Protein AF-A0A933AXD4-F1 (afdb_monomer_lite)

Secondary structure (DSSP, 8-state):
-----STHHHHHHHIIIIIHHHSSTT----HHHHHHHHHHHHHHHTT-HHHHHHHHHHT-

Sequence (60 aa):
MGLEIGSGVVESSRRRVVGYRCKGPGMRWNEEGLKAIVELRTHVLNNRYDSAIASLREAA

pLDDT: mean 92.28, std 5.78, range [66.88, 97.69]

Foldseek 3Di:
DDDPPDCPVVVVLCCQLCVVPPPDPPHDDDPVRSVVSSVCSVCVVVVNNVVVVVVVVVVD

Structure (mmCIF, N/CA/C/O backbone):
data_AF-A0A933AXD4-F1
#
_entry.id   AF-A0A933AXD4-F1
#
loop_
_atom_site.group_PDB
_atom_site.id
_atom_site.type_symbol
_atom_site.label_atom_id
_atom_site.label_alt_id
_atom_site.label_comp_id
_atom_site.label_asym_id
_atom_site.label_entity_id
_atom_site.label_seq_id
_atom_site.pdbx_PDB_ins_code
_atom_site.Cartn_x
_atom_site.Cartn_y
_atom_site.Cartn_z
_atom_site.occupancy
_atom_site.B_iso_or_equiv
_atom_site.auth_seq_id
_atom_site.auth_comp_id
_atom_site.auth_asym_id
_atom_site.auth_atom_id
_atom_site.pdbx_PDB_model_num
ATOM 1 N N . MET A 1 1 ? 20.752 -12.091 -16.734 1.00 66.88 1 MET A N 1
ATOM 2 C CA . MET A 1 1 ? 19.530 -11.406 -16.255 1.00 66.88 1 MET A CA 1
ATOM 3 C C . MET A 1 1 ? 19.940 -10.054 -15.699 1.00 66.88 1 MET A C 1
ATOM 5 O O . MET A 1 1 ? 20.853 -10.022 -14.886 1.00 66.88 1 MET A O 1
ATOM 9 N N . GLY A 1 2 ? 19.347 -8.965 -16.192 1.00 78.25 2 GLY A N 1
ATOM 10 C CA . GLY A 1 2 ? 19.598 -7.611 -15.690 1.00 78.25 2 GLY A CA 1
ATOM 11 C C . GLY A 1 2 ? 18.583 -7.256 -14.610 1.00 78.25 2 GLY A C 1
ATOM 12 O O . GLY A 1 2 ? 17.401 -7.551 -14.770 1.00 78.25 2 GLY A O 1
ATOM 13 N N . LEU A 1 3 ? 19.045 -6.663 -13.512 1.00 79.94 3 LEU A N 1
ATOM 14 C CA . LEU A 1 3 ? 18.160 -6.088 -12.503 1.00 79.94 3 LEU A CA 1
ATOM 15 C C . LEU A 1 3 ? 17.561 -4.790 -13.050 1.00 79.94 3 LEU A C 1
ATOM 17 O O . LEU A 1 3 ? 18.240 -4.034 -13.746 1.00 79.94 3 LEU A O 1
ATOM 21 N N . GLU A 1 4 ? 16.299 -4.519 -12.731 1.00 77.00 4 GLU A N 1
ATOM 22 C CA . GLU A 1 4 ? 15.681 -3.233 -13.043 1.00 77.00 4 GLU A CA 1
ATOM 23 C C . GLU A 1 4 ? 16.296 -2.150 -12.144 1.00 77.00 4 GLU A C 1
ATOM 25 O O . GLU A 1 4 ? 15.923 -1.998 -10.986 1.00 77.00 4 GLU A O 1
ATOM 30 N N . ILE A 1 5 ? 17.275 -1.407 -12.670 1.00 87.62 5 ILE A N 1
ATOM 31 C CA . ILE A 1 5 ? 17.940 -0.303 -11.945 1.00 87.62 5 ILE A CA 1
ATOM 32 C C . ILE A 1 5 ? 17.076 0.976 -11.982 1.00 87.62 5 ILE A C 1
ATOM 34 O O . ILE A 1 5 ? 17.267 1.904 -11.198 1.00 87.62 5 ILE A O 1
ATOM 38 N N . GLY A 1 6 ? 16.093 1.040 -12.885 1.00 88.06 6 GLY A N 1
ATOM 39 C CA . GLY A 1 6 ? 15.186 2.177 -13.008 1.00 88.06 6 GLY A CA 1
ATOM 40 C C . GLY A 1 6 ? 14.140 2.234 -11.891 1.00 88.06 6 GLY A C 1
ATOM 41 O O . GLY A 1 6 ? 13.544 1.231 -11.515 1.00 88.06 6 GLY A O 1
ATOM 42 N N . SER A 1 7 ? 13.822 3.441 -11.421 1.00 91.12 7 SER A N 1
ATOM 43 C CA . SER A 1 7 ? 12.796 3.676 -10.393 1.00 91.12 7 SER A CA 1
ATOM 44 C C . SER A 1 7 ? 11.352 3.615 -10.913 1.00 91.12 7 SER A C 1
ATOM 46 O O . SER A 1 7 ? 10.416 3.839 -10.148 1.00 91.12 7 SER A O 1
ATOM 48 N N . GLY A 1 8 ? 11.136 3.311 -12.197 1.00 92.88 8 GLY A N 1
ATOM 49 C CA . GLY A 1 8 ? 9.813 3.363 -12.829 1.00 92.88 8 GLY A CA 1
ATOM 50 C C . GLY A 1 8 ? 8.779 2.464 -12.147 1.00 92.88 8 GLY A C 1
ATOM 51 O O . GLY A 1 8 ? 7.655 2.897 -11.880 1.00 92.88 8 GLY A O 1
ATOM 5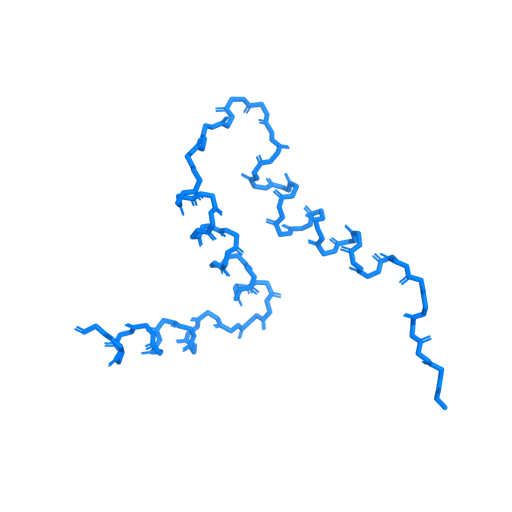2 N N . VAL A 1 9 ? 9.168 1.239 -11.783 1.00 91.19 9 VAL A N 1
ATOM 53 C CA . VAL A 1 9 ? 8.294 0.303 -11.058 1.00 91.19 9 VAL A CA 1
ATOM 54 C C . VAL A 1 9 ? 7.933 0.854 -9.677 1.00 91.19 9 VAL A C 1
ATOM 56 O O . VAL A 1 9 ? 6.761 0.834 -9.289 1.00 91.19 9 VAL A O 1
ATOM 59 N N . VAL A 1 10 ? 8.907 1.432 -8.971 1.00 92.50 10 VAL A N 1
ATOM 60 C CA . VAL A 1 10 ? 8.706 2.044 -7.650 1.00 92.50 10 VAL A CA 1
ATOM 61 C C . VAL A 1 10 ? 7.767 3.250 -7.743 1.00 92.50 10 VAL A C 1
ATOM 63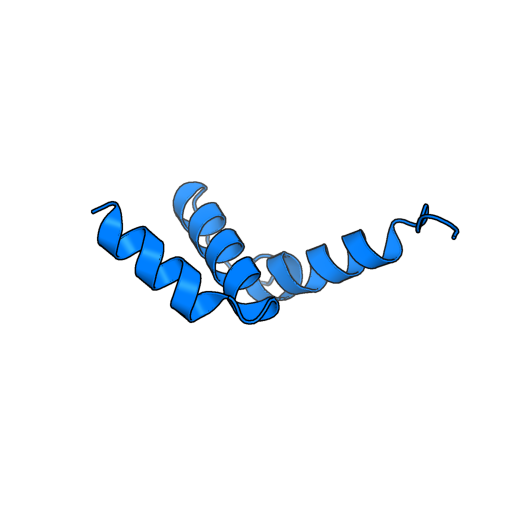 O O . VAL A 1 10 ? 6.783 3.316 -7.006 1.00 92.50 10 VAL A O 1
ATOM 66 N N . GLU A 1 11 ? 7.994 4.167 -8.686 1.00 94.38 11 GLU A N 1
ATOM 67 C CA . GLU A 1 11 ? 7.171 5.373 -8.831 1.00 94.38 11 GLU A CA 1
ATOM 68 C C . GLU A 1 11 ? 5.741 5.035 -9.282 1.00 94.38 11 GLU A C 1
ATOM 70 O O . GLU A 1 11 ? 4.763 5.593 -8.771 1.00 94.38 11 GLU A O 1
ATOM 75 N N . SER A 1 12 ? 5.588 4.051 -10.176 1.00 93.75 12 SER A N 1
ATOM 76 C CA . SER A 1 12 ? 4.268 3.559 -10.580 1.00 93.75 12 SER A CA 1
ATOM 77 C C . SER A 1 12 ? 3.499 2.946 -9.401 1.00 93.75 12 SER A C 1
ATOM 79 O O . SER A 1 12 ? 2.308 3.223 -9.222 1.00 93.75 12 SER A O 1
ATOM 81 N N . SER A 1 13 ? 4.187 2.185 -8.544 1.00 93.94 13 SER A N 1
ATOM 82 C CA . SER A 1 13 ? 3.608 1.580 -7.344 1.00 93.94 13 SER A CA 1
ATOM 83 C C . SER A 1 13 ? 3.200 2.649 -6.338 1.00 93.94 13 SER A C 1
ATOM 85 O O . SER A 1 13 ? 2.062 2.650 -5.870 1.00 93.94 13 SER A O 1
ATOM 87 N N . ARG A 1 14 ? 4.065 3.637 -6.081 1.00 95.00 14 ARG A N 1
ATOM 88 C CA . ARG A 1 14 ? 3.773 4.775 -5.199 1.00 95.00 14 ARG A CA 1
ATOM 89 C C . ARG A 1 14 ? 2.531 5.545 -5.649 1.00 95.00 14 ARG A C 1
ATOM 91 O O . ARG A 1 14 ? 1.690 5.899 -4.816 1.00 95.00 14 ARG A O 1
ATOM 98 N N . ARG A 1 15 ? 2.360 5.771 -6.956 1.00 94.81 15 ARG A N 1
ATOM 99 C CA . ARG A 1 15 ? 1.160 6.430 -7.499 1.00 94.81 15 ARG A CA 1
ATOM 100 C C . ARG A 1 15 ? -0.112 5.614 -7.245 1.00 94.81 15 ARG A C 1
ATOM 102 O O . ARG A 1 15 ? -1.130 6.194 -6.867 1.00 94.81 15 ARG A O 1
ATOM 109 N N . ARG A 1 16 ? -0.057 4.288 -7.418 1.00 94.88 16 ARG A N 1
ATOM 110 C CA . ARG A 1 16 ? -1.216 3.394 -7.238 1.00 94.88 16 ARG A CA 1
ATOM 111 C C . ARG A 1 16 ? -1.579 3.166 -5.773 1.00 94.88 16 ARG A C 1
ATOM 113 O O . ARG A 1 16 ? -2.752 3.267 -5.410 1.00 94.88 16 ARG A O 1
ATOM 120 N N . VAL A 1 17 ? -0.587 2.864 -4.941 1.00 95.31 17 VAL A N 1
ATOM 121 C CA . VAL A 1 17 ? -0.776 2.554 -3.520 1.00 95.31 17 VAL A CA 1
ATOM 122 C C . VAL A 1 17 ? -1.167 3.819 -2.762 1.00 95.31 17 VAL A C 1
ATOM 124 O O . VAL A 1 17 ? -2.221 3.846 -2.129 1.00 95.31 17 VAL A O 1
ATOM 127 N N . VAL A 1 18 ? -0.375 4.888 -2.886 1.00 94.62 18 VAL A N 1
ATOM 128 C CA . VAL A 1 18 ? -0.539 6.111 -2.087 1.00 94.62 18 VAL A CA 1
ATOM 129 C C . VAL A 1 18 ? -1.305 7.176 -2.860 1.00 94.62 18 VAL A C 1
ATOM 131 O O . VAL A 1 18 ? -2.329 7.659 -2.386 1.00 94.62 18 VAL A O 1
ATOM 134 N N . GLY A 1 19 ? -0.836 7.532 -4.059 1.00 94.69 19 GLY A N 1
ATOM 135 C CA . GLY A 1 19 ? -1.325 8.692 -4.812 1.00 94.69 19 GLY A CA 1
ATOM 136 C C . GLY A 1 19 ? -2.844 8.719 -4.981 1.00 94.69 19 GLY A C 1
ATOM 137 O O . GLY A 1 19 ? -3.495 9.651 -4.515 1.00 94.69 19 GLY A O 1
ATOM 138 N N . TYR A 1 20 ? -3.419 7.670 -5.574 1.00 91.50 20 TYR A N 1
ATOM 139 C CA . TYR A 1 20 ? -4.854 7.633 -5.880 1.00 91.50 20 TYR A CA 1
ATOM 140 C C . TYR A 1 20 ? -5.780 7.696 -4.664 1.00 91.50 20 TYR A C 1
ATOM 142 O O . TYR A 1 20 ? -6.922 8.122 -4.811 1.00 91.50 20 TYR A O 1
ATOM 150 N N . ARG A 1 21 ? -5.332 7.264 -3.477 1.00 89.00 21 ARG A N 1
ATOM 151 C CA . ARG A 1 21 ? -6.219 7.157 -2.308 1.00 89.00 21 ARG A CA 1
ATOM 152 C C . ARG A 1 21 ? -5.880 8.092 -1.163 1.00 89.00 21 ARG A C 1
ATOM 154 O O . ARG A 1 21 ? -6.794 8.380 -0.398 1.00 89.00 21 ARG A O 1
ATOM 161 N N . CYS A 1 22 ? -4.630 8.537 -1.067 1.00 92.56 22 CYS A N 1
ATOM 162 C CA . CYS A 1 22 ? -4.101 9.293 0.067 1.00 92.56 22 CYS A CA 1
ATOM 163 C C . CYS A 1 22 ? -3.644 10.712 -0.306 1.00 92.56 22 CYS A C 1
ATOM 165 O O . CYS A 1 22 ? -3.411 11.523 0.587 1.00 92.56 22 CYS A O 1
ATOM 167 N N . LYS A 1 23 ? -3.534 11.037 -1.605 1.00 91.12 23 LYS A N 1
ATOM 168 C CA . LYS A 1 23 ? -3.081 12.346 -2.097 1.00 91.12 23 LYS A CA 1
ATOM 169 C C . LYS A 1 23 ? -4.114 12.972 -3.044 1.00 91.12 23 LYS A C 1
ATOM 171 O O . LYS A 1 23 ? -3.922 13.007 -4.256 1.00 91.12 23 LYS A O 1
ATOM 176 N N . GLY A 1 24 ? -5.207 13.469 -2.473 1.00 88.38 24 GLY A N 1
ATOM 177 C CA . GLY A 1 24 ? -6.297 14.141 -3.180 1.00 88.38 24 GLY A CA 1
ATOM 178 C C . GLY A 1 24 ? -6.937 15.251 -2.336 1.00 88.38 24 GLY A C 1
ATOM 179 O O . GLY A 1 24 ? -6.686 15.329 -1.131 1.00 88.38 24 GLY A O 1
ATOM 180 N N . PRO A 1 25 ? -7.7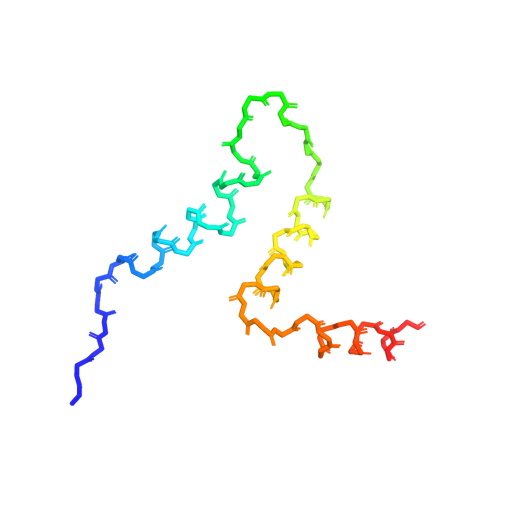45 16.128 -2.952 1.00 92.44 25 PRO A N 1
ATOM 181 C CA . PRO A 1 25 ? -8.399 17.229 -2.251 1.00 92.44 25 PRO A CA 1
ATOM 182 C C . PRO A 1 25 ? -9.334 16.711 -1.151 1.00 92.44 25 PRO A C 1
ATOM 184 O O . PRO A 1 25 ? -10.016 15.703 -1.323 1.00 92.44 25 PRO A O 1
ATOM 187 N N . GLY A 1 26 ? -9.355 17.399 -0.008 1.00 90.69 26 GLY A N 1
ATOM 188 C CA . GLY A 1 26 ? -10.250 17.081 1.112 1.00 90.69 26 GLY A CA 1
ATOM 189 C C . GLY A 1 26 ? -9.908 15.806 1.891 1.00 90.69 26 GLY A C 1
ATOM 190 O O . GLY A 1 26 ? -10.640 15.447 2.813 1.00 90.69 26 GLY A O 1
ATOM 191 N N . MET A 1 27 ? -8.809 15.124 1.562 1.00 90.75 27 MET A N 1
ATOM 192 C CA . MET A 1 27 ? -8.380 13.945 2.305 1.00 90.75 27 MET A CA 1
ATOM 193 C C . MET A 1 27 ? -7.842 14.327 3.687 1.00 90.75 27 MET A C 1
ATOM 195 O O . MET A 1 27 ? -7.030 15.241 3.820 1.00 90.75 27 MET A O 1
ATOM 199 N N . ARG A 1 28 ? -8.293 13.604 4.716 1.00 90.38 28 ARG A N 1
ATOM 200 C CA . ARG A 1 28 ? -7.846 13.756 6.103 1.00 90.38 28 ARG A CA 1
ATOM 201 C C . ARG A 1 28 ? -7.283 12.435 6.587 1.00 90.38 28 ARG A C 1
ATOM 203 O O . ARG A 1 28 ? -7.927 11.403 6.41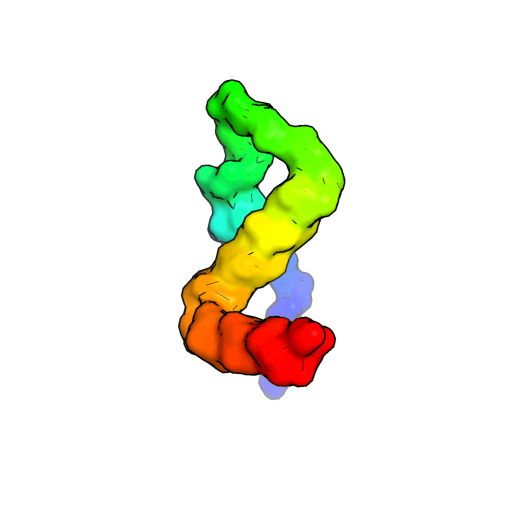5 1.00 90.38 28 ARG A O 1
ATOM 210 N N . TRP A 1 29 ? -6.111 12.491 7.201 1.00 92.25 29 TRP A N 1
ATOM 211 C CA . TRP A 1 29 ? -5.411 11.320 7.705 1.00 92.25 29 TRP A CA 1
ATOM 212 C C . TRP A 1 29 ? -4.764 11.644 9.041 1.00 92.25 29 TRP A C 1
ATOM 214 O O . TRP A 1 29 ? -4.271 12.753 9.236 1.00 92.25 29 TRP A O 1
ATOM 224 N N . ASN A 1 30 ? -4.736 10.654 9.922 1.00 95.50 30 ASN A N 1
ATOM 225 C CA . ASN A 1 30 ? -3.725 10.554 10.963 1.00 95.50 30 ASN A CA 1
ATOM 226 C C . ASN A 1 30 ? -2.699 9.491 10.538 1.00 95.50 30 ASN A C 1
ATOM 228 O O . ASN A 1 30 ? -2.902 8.774 9.554 1.00 95.50 30 ASN A O 1
ATOM 232 N N . GLU A 1 31 ? -1.584 9.418 11.252 1.00 96.00 31 GLU A N 1
ATOM 233 C CA . GLU A 1 31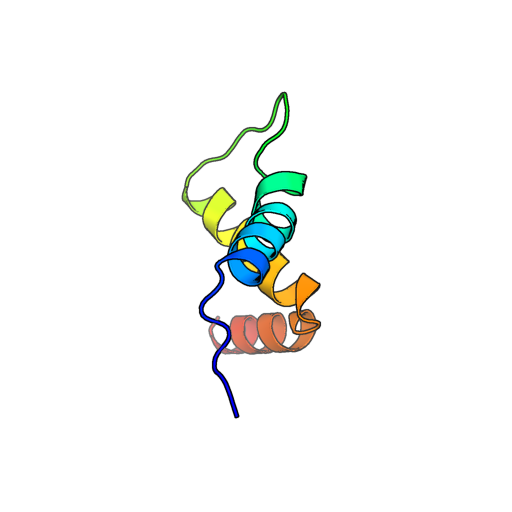 ? -0.483 8.520 10.902 1.00 96.00 31 GLU A CA 1
ATOM 234 C C . GLU A 1 31 ? -0.903 7.043 10.932 1.00 96.00 31 GLU A C 1
ATOM 236 O O . GLU A 1 31 ? -0.669 6.316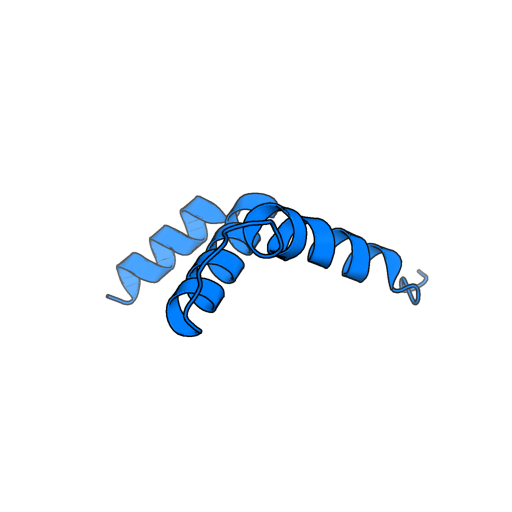 9.966 1.00 96.00 31 GLU A O 1
ATOM 241 N N . GLU A 1 32 ? -1.602 6.620 11.987 1.00 96.81 32 GLU A N 1
ATOM 242 C CA . GLU A 1 32 ? -2.054 5.234 12.156 1.00 96.81 32 GLU A CA 1
ATOM 243 C C . GLU A 1 32 ? -3.014 4.797 11.044 1.00 96.81 32 GLU A C 1
ATOM 245 O O . GLU A 1 32 ? -2.819 3.760 10.408 1.00 96.81 32 GLU A O 1
ATOM 250 N N . GLY A 1 33 ? -4.022 5.619 10.748 1.00 94.62 33 GLY A N 1
ATOM 251 C CA . GLY A 1 33 ? -5.001 5.345 9.703 1.00 94.62 33 GLY A CA 1
ATOM 252 C C . GLY A 1 33 ? -4.382 5.362 8.307 1.00 94.62 33 GLY A C 1
ATOM 253 O O . GLY A 1 33 ? -4.741 4.532 7.469 1.00 94.62 33 GLY A O 1
ATOM 254 N N . LEU A 1 34 ? -3.422 6.263 8.054 1.00 95.56 34 LEU A N 1
ATOM 255 C CA . LEU A 1 34 ? -2.682 6.287 6.793 1.00 95.56 34 LEU A CA 1
ATOM 256 C C . LEU A 1 34 ? -1.846 5.016 6.615 1.00 95.56 34 LEU A C 1
ATOM 258 O O . LEU A 1 34 ? -1.841 4.426 5.534 1.00 95.56 34 LEU A O 1
ATOM 262 N N . LYS A 1 35 ? -1.156 4.579 7.671 1.00 95.56 35 LYS A N 1
ATOM 263 C CA . LYS A 1 35 ? -0.355 3.355 7.647 1.00 95.56 35 LYS A CA 1
ATOM 264 C C . LYS A 1 35 ? -1.236 2.137 7.365 1.00 95.56 35 LYS A C 1
ATOM 266 O O . LYS A 1 35 ? -0.957 1.401 6.420 1.00 95.56 35 LYS A O 1
ATOM 271 N N . ALA A 1 36 ? -2.346 2.001 8.092 1.00 93.94 36 ALA A N 1
ATOM 272 C CA . ALA A 1 36 ? -3.290 0.901 7.915 1.00 93.94 36 ALA A CA 1
ATOM 273 C C . ALA A 1 36 ? -3.875 0.852 6.492 1.00 93.94 36 ALA A C 1
ATOM 275 O O . ALA A 1 36 ? -3.911 -0.210 5.867 1.00 93.94 36 ALA A O 1
ATOM 276 N N . ILE A 1 37 ? -4.294 1.996 5.928 1.00 94.12 37 ILE A N 1
ATOM 277 C CA . ILE A 1 37 ? -4.870 2.007 4.575 1.00 94.12 37 ILE A CA 1
ATOM 278 C C . ILE A 1 37 ? -3.820 1.720 3.495 1.00 94.12 37 ILE A C 1
ATOM 280 O O . ILE A 1 37 ? -4.133 1.051 2.510 1.00 94.12 37 ILE A O 1
ATOM 284 N N . VAL A 1 38 ? -2.581 2.198 3.649 1.00 95.69 38 VAL A N 1
ATOM 285 C CA . VAL A 1 38 ? -1.488 1.921 2.701 1.00 95.69 38 VAL A CA 1
ATOM 286 C C . VAL A 1 38 ? -1.119 0.437 2.708 1.00 95.69 38 VAL A C 1
ATOM 288 O O . VAL A 1 38 ? -0.966 -0.155 1.636 1.00 95.69 38 VAL A O 1
ATOM 291 N N . GLU A 1 39 ? -1.030 -0.177 3.885 1.00 95.19 39 GLU A N 1
ATOM 292 C CA . GLU A 1 39 ? -0.760 -1.608 4.037 1.00 95.19 39 GLU A CA 1
ATOM 293 C C . GLU A 1 39 ? -1.868 -2.449 3.396 1.00 95.19 39 GLU A C 1
ATOM 295 O O . GLU A 1 39 ? -1.609 -3.243 2.486 1.00 95.19 39 GLU A O 1
ATOM 300 N N . LEU A 1 40 ? -3.126 -2.174 3.751 1.00 94.56 40 LEU A N 1
ATOM 301 C CA . LEU A 1 40 ? -4.283 -2.855 3.179 1.00 94.56 40 LEU A CA 1
ATOM 302 C C . LEU A 1 40 ? -4.310 -2.764 1.648 1.00 94.56 40 LEU A C 1
ATOM 304 O O . LEU A 1 40 ? -4.501 -3.762 0.952 1.00 94.56 40 LEU A O 1
ATOM 308 N N . ARG A 1 41 ? -4.078 -1.567 1.098 1.00 95.62 41 ARG A N 1
ATOM 309 C CA . ARG A 1 41 ? -4.040 -1.357 -0.357 1.00 95.62 41 ARG A CA 1
ATOM 310 C C . ARG A 1 41 ? -2.911 -2.121 -1.024 1.00 95.62 41 ARG A C 1
ATOM 312 O O . ARG A 1 41 ? -3.092 -2.591 -2.145 1.00 95.62 41 ARG A O 1
ATOM 319 N N . THR A 1 42 ? -1.770 -2.245 -0.358 1.00 96.38 42 THR A N 1
ATOM 320 C CA . THR A 1 42 ? -0.644 -3.032 -0.860 1.00 96.38 42 THR A CA 1
ATOM 321 C C . THR A 1 42 ? -1.039 -4.500 -0.995 1.00 96.38 42 THR A C 1
ATOM 323 O O . THR A 1 42 ? -0.761 -5.105 -2.029 1.00 96.38 42 THR A O 1
ATOM 326 N N . HIS A 1 43 ? -1.753 -5.065 -0.020 1.00 97.12 43 HIS A N 1
ATOM 327 C CA . HIS A 1 43 ? -2.262 -6.434 -0.120 1.00 97.12 43 HIS A CA 1
ATOM 328 C C . HIS A 1 43 ? -3.308 -6.592 -1.224 1.00 97.12 43 HIS A C 1
ATOM 330 O O . HIS A 1 43 ? -3.199 -7.517 -2.027 1.00 97.12 43 HIS A O 1
ATOM 336 N N . VAL A 1 44 ? -4.260 -5.662 -1.332 1.00 96.12 44 VAL A N 1
ATOM 337 C CA . VAL A 1 44 ? -5.298 -5.694 -2.377 1.00 96.12 44 VAL A CA 1
ATOM 338 C C . VAL A 1 44 ? -4.690 -5.634 -3.780 1.00 96.12 44 VAL A C 1
ATOM 340 O O . VAL A 1 44 ? -4.994 -6.479 -4.614 1.00 96.12 44 VAL A O 1
ATOM 343 N N . LEU A 1 45 ? -3.790 -4.682 -4.047 1.00 96.25 45 LEU A N 1
ATOM 344 C CA . LEU A 1 45 ? -3.187 -4.504 -5.377 1.00 96.25 45 LEU A CA 1
ATOM 345 C C . LEU A 1 45 ? -2.265 -5.659 -5.793 1.00 96.25 45 LEU A C 1
ATOM 347 O O . LEU A 1 45 ? -1.961 -5.792 -6.974 1.00 96.25 45 LEU A O 1
ATOM 351 N N . ASN A 1 46 ? -1.828 -6.477 -4.835 1.00 96.31 46 ASN A N 1
ATOM 352 C CA . ASN A 1 46 ? -1.026 -7.671 -5.079 1.00 96.31 46 ASN A CA 1
ATOM 353 C C . ASN A 1 46 ? -1.845 -8.972 -4.992 1.00 96.31 46 ASN A C 1
ATOM 355 O O . ASN A 1 46 ? -1.241 -10.038 -4.943 1.00 96.31 46 ASN A O 1
ATOM 359 N N . ASN A 1 47 ? -3.184 -8.914 -4.939 1.00 97.69 47 ASN A N 1
ATOM 360 C CA . ASN A 1 47 ? -4.063 -10.086 -4.779 1.00 97.69 47 ASN A CA 1
ATOM 361 C C . ASN A 1 47 ? -3.737 -10.946 -3.538 1.00 97.69 47 ASN A C 1
ATOM 363 O O . ASN A 1 47 ? -3.834 -12.167 -3.564 1.00 97.69 47 ASN A O 1
ATOM 367 N N . ARG A 1 48 ? -3.325 -10.302 -2.439 1.00 97.38 48 ARG A N 1
ATOM 368 C CA . ARG A 1 48 ? -2.961 -10.933 -1.153 1.00 97.38 48 ARG A CA 1
ATOM 369 C C . ARG A 1 48 ? -3.874 -10.507 -0.006 1.00 97.38 48 ARG A C 1
ATOM 371 O O . ARG A 1 48 ? -3.468 -10.539 1.153 1.00 97.38 48 ARG A O 1
ATOM 378 N N . TYR A 1 49 ? -5.079 -10.044 -0.327 1.00 96.56 49 TYR A N 1
ATOM 379 C CA . TYR A 1 49 ? -6.034 -9.573 0.672 1.00 96.56 49 TYR A CA 1
ATOM 380 C C . TYR A 1 49 ? -6.446 -10.703 1.620 1.00 96.56 49 TYR A C 1
ATOM 382 O O . TYR A 1 49 ? -6.248 -10.580 2.825 1.00 96.56 49 TYR A O 1
ATOM 390 N N . ASP A 1 50 ? -6.927 -11.825 1.079 1.00 97.00 50 ASP A N 1
ATOM 391 C CA . ASP A 1 50 ? -7.449 -12.928 1.892 1.00 97.00 50 ASP A CA 1
ATOM 392 C C . ASP A 1 50 ? -6.378 -13.513 2.817 1.00 97.00 50 ASP A C 1
ATOM 394 O O . ASP A 1 50 ? -6.622 -13.704 4.007 1.00 97.00 50 ASP A O 1
ATOM 398 N N . SER A 1 51 ? -5.156 -13.697 2.304 1.00 96.38 51 SER A N 1
ATOM 399 C CA . SER A 1 51 ? -4.023 -14.158 3.110 1.00 96.38 51 SER A CA 1
ATOM 400 C C . SER A 1 51 ? -3.662 -13.178 4.228 1.00 96.38 51 SER A C 1
ATOM 402 O O . SER A 1 51 ? -3.375 -13.603 5.339 1.00 96.38 51 SER A O 1
ATOM 404 N N . ALA A 1 52 ? -3.696 -11.867 3.960 1.00 94.25 52 ALA A N 1
ATOM 405 C CA . ALA A 1 52 ? -3.365 -10.863 4.968 1.00 94.25 52 ALA A CA 1
ATOM 406 C C . ALA A 1 52 ? -4.408 -10.823 6.092 1.00 94.25 52 ALA A C 1
ATOM 408 O O . ALA A 1 52 ? -4.053 -10.751 7.265 1.00 94.25 52 ALA A O 1
ATOM 409 N N . ILE A 1 53 ? -5.695 -10.920 5.745 1.00 95.12 53 ILE A N 1
ATOM 410 C CA . ILE A 1 53 ? -6.777 -10.969 6.733 1.00 95.12 53 ILE A CA 1
ATOM 411 C C . ILE A 1 53 ? -6.724 -12.260 7.554 1.00 95.12 53 ILE A C 1
ATOM 413 O O . ILE A 1 53 ? -6.955 -12.204 8.759 1.00 95.12 53 ILE A O 1
ATOM 417 N N . ALA A 1 54 ? -6.406 -13.403 6.937 1.00 95.88 54 ALA A N 1
ATOM 418 C CA . ALA A 1 54 ? -6.223 -14.658 7.662 1.00 95.88 54 ALA A CA 1
ATOM 419 C C . ALA A 1 54 ? -5.113 -14.535 8.720 1.00 95.88 54 ALA A C 1
ATOM 421 O O . ALA A 1 54 ? -5.371 -14.787 9.893 1.00 95.88 54 ALA A O 1
ATOM 422 N N . SER A 1 55 ? -3.933 -14.029 8.343 1.00 93.12 55 SER A N 1
ATOM 423 C CA . SER A 1 55 ? -2.820 -13.839 9.284 1.00 93.12 55 SER A CA 1
ATOM 424 C C . SER A 1 55 ? -3.131 -12.837 10.401 1.00 93.12 55 SER A C 1
ATOM 426 O O . SER A 1 55 ? -2.742 -13.052 11.544 1.00 93.12 55 SER A O 1
ATOM 428 N N . LEU A 1 56 ? -3.857 -11.753 10.105 1.00 91.00 56 LEU A N 1
ATOM 429 C CA . LEU A 1 56 ? -4.274 -10.788 11.130 1.00 91.00 56 LEU A CA 1
ATOM 430 C C . LEU A 1 56 ? -5.257 -11.393 12.138 1.00 91.00 56 LEU A C 1
ATOM 432 O O . LEU A 1 56 ? -5.218 -11.035 13.310 1.00 91.00 56 LEU A O 1
ATOM 436 N N . ARG A 1 57 ? -6.135 -12.299 11.691 1.00 93.75 57 ARG A N 1
ATOM 437 C CA . ARG A 1 57 ? -7.075 -13.007 12.573 1.00 93.75 57 ARG A CA 1
ATOM 438 C C . ARG A 1 57 ? -6.379 -14.012 13.482 1.00 93.75 57 ARG A C 1
ATOM 440 O O . ARG A 1 57 ? -6.836 -14.200 14.595 1.00 93.75 57 ARG A O 1
ATOM 447 N N . GLU A 1 58 ? -5.316 -14.655 13.010 1.00 94.31 58 GLU A N 1
ATOM 448 C CA . GLU A 1 58 ? -4.516 -15.586 13.818 1.00 94.31 58 GLU A CA 1
ATOM 449 C C . GLU A 1 58 ? -3.678 -14.870 14.886 1.00 94.31 58 GLU A C 1
ATOM 451 O O . GLU A 1 58 ? -3.352 -15.462 15.911 1.00 94.31 58 GLU A O 1
ATOM 456 N N . ALA A 1 59 ? -3.316 -13.608 14.646 1.00 87.19 59 ALA A N 1
ATOM 457 C CA . ALA A 1 59 ? -2.504 -12.806 15.558 1.00 87.19 59 ALA A CA 1
ATOM 458 C C . ALA A 1 59 ? -3.313 -12.057 16.638 1.00 87.19 59 ALA A C 1
ATOM 460 O O . ALA A 1 59 ? -2.702 -11.434 17.509 1.00 87.19 59 ALA A O 1
ATOM 461 N N . ALA A 1 60 ? -4.647 -12.071 16.550 1.00 75.81 60 ALA A N 1
ATOM 462 C CA . ALA A 1 60 ? -5.574 -11.386 17.455 1.00 75.81 60 ALA A CA 1
ATOM 463 C C . ALA A 1 60 ? -6.108 -12.332 18.538 1.00 75.81 60 ALA A C 1
ATOM 465 O O . ALA A 1 60 ? -6.206 -11.875 19.700 1.00 75.81 60 ALA A O 1
#

Radius of gyration: 14.37 Å; chains: 1; bounding box: 30×33×34 Å